Protein AF-A0A077P7K8-F1 (afdb_monomer)

Radius of gyration: 23.13 Å; Cα contacts (8 Å, |Δi|>4): 35; chains: 1; bounding box: 36×28×78 Å

Secondary structure (DSSP, 8-state):
------TTHHHHHHHHHHHHHHHHHHHHHHHHHHHHHHHHTTS-SSHHHHS-HHHHHHHHHHHHH-HHHHHHHHHHHHHHHHHHHHHHHHT-

pLDDT: mean 83.84, std 12.73, range [43.91, 94.75]

Solvent-accessible surface area (backbone atoms only — not comparable to full-atom values): 5275 Å² total; per-residue (Å²): 133,83,78,77,74,59,92,51,51,73,56,52,58,47,52,52,51,51,51,52,51,51,53,53,50,50,52,50,54,51,52,43,49,53,53,11,51,56,52,38,71,70,48,70,87,48,67,77,75,69,44,54,73,72,50,39,76,77,41,38,69,53,44,74,76,28,69,68,52,40,50,52,50,50,54,49,49,38,53,52,26,35,52,50,46,56,53,52,62,77,76,110

Sequence (92 aa):
MRYERNPYGAQDEQLEREMEQAAYQEMILEQQGDDALALYNQLPQEAEAVLSPKMIEFFGKLLDENSDALERLNNLLYALSLLEVQRREIHT

Mean predicted aligned error: 9.08 Å

Structure (mmCIF, N/CA/C/O backbone):
data_AF-A0A077P7K8-F1
#
_entry.id   AF-A0A077P7K8-F1
#
loop_
_atom_site.group_PDB
_atom_site.id
_atom_site.type_symbol
_atom_site.label_atom_id
_atom_site.label_alt_id
_atom_site.label_comp_id
_atom_site.label_asym_id
_atom_site.label_entity_id
_atom_site.label_seq_id
_atom_site.pdbx_PDB_ins_code
_atom_site.Cartn_x
_atom_site.Cartn_y
_atom_site.Cartn_z
_atom_site.occupancy
_atom_site.B_iso_or_equiv
_atom_site.auth_seq_id
_atom_site.auth_comp_id
_atom_site.auth_asym_id
_atom_site.auth_atom_id
_atom_site.pdbx_PDB_model_num
ATOM 1 N N . MET A 1 1 ? 19.089 8.609 -56.831 1.00 43.91 1 MET A N 1
ATOM 2 C CA . MET A 1 1 ? 18.321 9.258 -55.752 1.00 43.91 1 MET A CA 1
ATOM 3 C C . MET A 1 1 ? 19.319 9.854 -54.776 1.00 43.91 1 MET A C 1
ATOM 5 O O . MET A 1 1 ? 20.183 9.121 -54.312 1.00 43.91 1 MET A O 1
ATOM 9 N N . ARG A 1 2 ? 19.302 11.175 -54.562 1.00 44.50 2 ARG A N 1
ATOM 10 C CA . ARG A 1 2 ? 20.068 11.783 -53.467 1.00 44.50 2 ARG A CA 1
ATOM 11 C C . ARG A 1 2 ? 19.304 11.447 -52.192 1.00 44.50 2 ARG A C 1
ATOM 13 O O . ARG A 1 2 ? 18.156 11.853 -52.079 1.00 44.50 2 ARG A O 1
ATOM 20 N N . TYR A 1 3 ? 19.906 10.685 -51.286 1.00 52.56 3 TYR A N 1
ATOM 21 C CA . TYR A 1 3 ? 19.410 10.631 -49.918 1.00 52.56 3 TYR A CA 1
ATOM 22 C C . TYR A 1 3 ? 19.647 12.027 -49.344 1.00 52.56 3 TYR A C 1
ATOM 24 O O . TYR A 1 3 ? 20.789 12.397 -49.066 1.00 52.56 3 TYR A O 1
ATOM 32 N N . GLU A 1 4 ? 18.601 12.852 -49.295 1.00 56.81 4 GLU A N 1
ATOM 33 C CA . GLU A 1 4 ? 18.614 14.052 -48.468 1.00 56.81 4 GLU A CA 1
ATOM 34 C C . GLU A 1 4 ? 18.844 13.563 -47.044 1.00 56.81 4 GLU A C 1
ATOM 36 O O . GLU A 1 4 ? 17.992 12.925 -46.432 1.00 56.81 4 GLU A O 1
ATOM 41 N N . ARG A 1 5 ? 20.078 13.737 -46.571 1.00 55.00 5 ARG A N 1
ATOM 42 C CA . ARG A 1 5 ? 20.480 13.379 -45.220 1.00 55.00 5 ARG A CA 1
ATOM 43 C C . ARG A 1 5 ? 19.672 14.294 -44.309 1.00 55.00 5 ARG A C 1
ATOM 45 O O . ARG A 1 5 ? 20.026 15.465 -44.206 1.00 55.00 5 ARG A O 1
ATOM 52 N N . ASN A 1 6 ? 18.569 13.786 -43.750 1.00 59.88 6 ASN A N 1
ATOM 53 C CA . ASN A 1 6 ? 17.741 14.520 -42.799 1.00 59.88 6 ASN A CA 1
ATOM 54 C C . ASN A 1 6 ? 18.690 15.064 -41.713 1.00 59.88 6 ASN A C 1
ATOM 56 O O . ASN A 1 6 ? 19.289 14.260 -40.992 1.00 59.88 6 ASN A O 1
ATOM 60 N N . PRO A 1 7 ? 18.913 16.390 -41.635 1.00 59.69 7 PRO A N 1
ATOM 61 C CA . PRO A 1 7 ? 19.880 16.969 -40.705 1.00 59.69 7 PRO A CA 1
ATOM 62 C C . PRO A 1 7 ? 19.470 16.750 -39.243 1.00 59.69 7 PRO A C 1
ATOM 64 O O . PRO A 1 7 ? 20.302 16.911 -38.353 1.00 59.69 7 PRO A O 1
ATOM 67 N N . TYR A 1 8 ? 18.223 16.325 -39.021 1.00 57.41 8 TYR A N 1
ATOM 68 C CA . TYR A 1 8 ? 17.648 15.979 -37.731 1.00 57.41 8 TYR A CA 1
ATOM 69 C C . TYR A 1 8 ? 17.544 14.472 -37.489 1.00 57.41 8 TYR A C 1
ATOM 71 O O . TYR A 1 8 ? 17.187 14.092 -36.389 1.00 57.41 8 TYR A O 1
ATOM 79 N N . GLY A 1 9 ? 17.939 13.598 -38.426 1.00 64.25 9 GLY A N 1
ATOM 80 C CA . GLY A 1 9 ? 17.748 12.145 -38.273 1.00 64.25 9 GLY A CA 1
ATOM 81 C C . GLY A 1 9 ? 18.390 11.550 -37.011 1.00 64.25 9 GLY A C 1
ATOM 82 O O . GLY A 1 9 ? 17.844 10.634 -36.417 1.00 64.25 9 GLY A O 1
ATOM 83 N N . ALA A 1 10 ? 19.505 12.119 -36.539 1.00 68.50 10 ALA A N 1
ATOM 84 C CA . ALA A 1 10 ? 20.118 11.711 -35.271 1.00 68.50 10 ALA A CA 1
ATOM 85 C C . ALA A 1 10 ? 19.364 12.225 -34.026 1.00 68.50 10 ALA A C 1
ATOM 87 O O . ALA A 1 10 ? 19.436 11.590 -32.979 1.00 68.50 10 ALA A O 1
ATOM 88 N N . GLN A 1 11 ? 18.675 13.368 -34.128 1.00 69.50 11 GLN A N 1
ATOM 89 C CA . GLN A 1 11 ? 17.792 13.885 -33.075 1.00 69.50 11 GLN A CA 1
ATOM 90 C C . GLN A 1 11 ? 16.458 13.133 -33.071 1.00 69.50 11 GLN A C 1
ATOM 92 O O . GLN A 1 11 ? 15.975 12.789 -32.000 1.00 69.50 11 GLN A O 1
ATOM 97 N N . ASP A 1 12 ? 15.924 12.804 -34.248 1.00 71.88 12 ASP A N 1
ATOM 98 C CA . ASP A 1 12 ? 14.720 11.986 -34.412 1.00 71.88 12 ASP A CA 1
ATOM 99 C C . ASP A 1 12 ? 14.939 10.585 -33.803 1.00 71.88 12 ASP A C 1
ATOM 101 O O . ASP A 1 12 ? 14.156 10.149 -32.967 1.00 71.88 12 ASP A O 1
ATOM 105 N N . GLU A 1 13 ? 16.072 9.930 -34.093 1.00 76.69 13 GLU A N 1
ATOM 106 C CA . GLU A 1 13 ? 16.443 8.634 -33.493 1.00 76.69 13 GLU A CA 1
ATOM 107 C C . GLU A 1 13 ? 16.693 8.691 -31.973 1.00 76.69 13 GLU A C 1
ATOM 109 O O . GLU A 1 13 ? 16.619 7.667 -31.286 1.00 76.69 13 GLU A O 1
ATOM 114 N N . GLN A 1 14 ? 17.097 9.846 -31.435 1.00 77.62 14 GLN A N 1
ATOM 115 C CA . GLN A 1 14 ? 17.250 10.037 -29.989 1.00 77.62 14 GLN A CA 1
ATOM 116 C C . GLN A 1 14 ? 15.887 10.206 -29.325 1.00 77.62 14 GLN A C 1
ATOM 118 O O . GLN A 1 14 ? 15.615 9.537 -28.332 1.00 77.62 14 GLN A O 1
ATOM 123 N N . LEU A 1 15 ? 15.023 11.033 -29.915 1.00 81.00 15 LEU A N 1
ATOM 124 C CA . LEU A 1 15 ? 13.663 11.260 -29.446 1.00 81.00 15 LEU A CA 1
ATOM 125 C C . LEU A 1 15 ? 12.843 9.963 -29.462 1.00 81.00 15 LEU A C 1
ATOM 127 O O . LEU A 1 15 ? 12.161 9.661 -28.490 1.00 81.00 15 LEU A O 1
ATOM 131 N N . GLU A 1 16 ? 12.940 9.167 -30.531 1.00 81.75 16 GLU A N 1
ATOM 132 C CA . GLU A 1 16 ? 12.282 7.857 -30.616 1.00 81.75 16 GLU A CA 1
ATOM 133 C C . GLU A 1 16 ? 12.721 6.931 -29.478 1.00 81.75 16 GLU A C 1
ATOM 135 O O . GLU A 1 16 ? 11.876 6.358 -28.795 1.00 81.75 16 GLU A O 1
ATOM 140 N N . ARG A 1 17 ? 14.026 6.863 -29.188 1.00 83.75 17 ARG A N 1
ATOM 141 C CA . ARG A 1 17 ? 14.548 6.064 -28.069 1.00 83.75 17 ARG A CA 1
ATOM 142 C C . ARG A 1 17 ? 14.086 6.565 -26.705 1.00 83.75 17 ARG A C 1
ATOM 144 O O . ARG A 1 17 ? 13.813 5.750 -25.829 1.00 83.75 17 ARG A O 1
ATOM 151 N N . GLU A 1 18 ? 14.015 7.878 -26.502 1.00 84.88 18 GLU A N 1
ATOM 152 C CA . GLU A 1 18 ? 13.502 8.462 -25.257 1.00 84.88 18 GLU A CA 1
ATOM 153 C C . GLU A 1 18 ? 12.014 8.150 -25.066 1.00 84.88 18 GLU A C 1
ATOM 155 O O . GLU A 1 18 ? 11.604 7.763 -23.972 1.00 84.88 18 GLU A O 1
ATOM 160 N N . MET A 1 19 ? 11.217 8.242 -26.134 1.00 82.56 19 MET A N 1
ATOM 161 C CA . MET A 1 19 ? 9.798 7.879 -26.106 1.00 82.56 19 MET A CA 1
ATOM 162 C C . MET A 1 19 ? 9.594 6.384 -25.838 1.00 82.56 19 MET A C 1
ATOM 164 O O . MET A 1 19 ? 8.755 6.025 -25.015 1.00 82.56 19 MET A O 1
ATOM 168 N N . GLU A 1 20 ? 10.373 5.511 -26.478 1.00 83.94 20 GLU A N 1
ATOM 169 C CA . GLU A 1 20 ? 10.329 4.065 -26.229 1.00 83.94 20 GLU A CA 1
ATOM 170 C C . GLU A 1 20 ? 10.715 3.723 -24.785 1.00 83.94 20 GLU A C 1
ATOM 172 O O . GLU A 1 20 ? 10.063 2.895 -24.148 1.00 83.94 20 GLU A O 1
ATOM 177 N N . GLN A 1 21 ? 11.742 4.380 -24.236 1.00 87.00 21 GLN A N 1
ATOM 178 C CA . GLN A 1 21 ? 12.138 4.195 -22.839 1.00 87.00 21 GLN A CA 1
ATOM 179 C C . GLN A 1 21 ? 11.062 4.676 -21.868 1.00 87.00 21 GLN A C 1
ATOM 181 O O . GLN A 1 21 ? 10.805 3.994 -20.877 1.00 87.00 21 GLN A O 1
ATOM 186 N N . ALA A 1 22 ? 10.426 5.816 -22.144 1.00 85.75 22 ALA A N 1
ATOM 187 C CA . ALA A 1 22 ? 9.325 6.320 -21.332 1.00 85.75 22 ALA A CA 1
ATOM 188 C C . ALA A 1 22 ? 8.134 5.350 -21.351 1.00 85.75 22 ALA A C 1
ATOM 190 O O . ALA A 1 22 ? 7.653 4.961 -20.291 1.00 85.75 22 ALA A O 1
ATOM 191 N N . ALA A 1 23 ? 7.733 4.874 -22.533 1.00 86.38 23 ALA A N 1
ATOM 192 C CA . ALA A 1 23 ? 6.656 3.895 -22.673 1.00 86.38 23 ALA A CA 1
ATOM 193 C C . ALA A 1 23 ? 6.974 2.571 -21.953 1.00 86.38 23 ALA A C 1
ATOM 195 O O . ALA A 1 23 ? 6.111 1.985 -21.302 1.00 86.38 23 ALA A O 1
ATOM 196 N N . TYR A 1 24 ? 8.225 2.107 -22.020 1.00 83.50 24 TYR A N 1
ATOM 197 C CA . TYR A 1 24 ? 8.659 0.913 -21.297 1.00 83.50 24 TYR A CA 1
ATOM 198 C C . TYR A 1 24 ? 8.618 1.107 -19.773 1.00 83.50 24 TYR A C 1
ATOM 200 O O . TYR A 1 24 ? 8.196 0.208 -19.047 1.00 83.50 24 TYR A O 1
ATOM 208 N N . GLN A 1 25 ? 9.020 2.280 -19.278 1.00 86.19 25 GLN A N 1
ATOM 209 C CA . GLN A 1 25 ? 8.919 2.612 -17.855 1.00 86.19 25 GLN A CA 1
ATOM 210 C C . GLN A 1 25 ? 7.463 2.686 -17.389 1.00 86.19 25 GLN A C 1
ATOM 212 O O . GLN A 1 25 ? 7.153 2.165 -16.321 1.00 86.19 25 GLN A O 1
ATOM 217 N N . GLU A 1 26 ? 6.569 3.280 -18.182 1.00 86.56 26 GLU A N 1
ATOM 218 C CA . GLU A 1 26 ? 5.133 3.312 -17.880 1.00 86.56 26 GLU A CA 1
ATOM 219 C C . GLU A 1 26 ? 4.548 1.901 -17.780 1.00 86.56 26 GLU A C 1
ATOM 221 O O . GLU A 1 26 ? 3.873 1.596 -16.799 1.00 86.56 26 GLU A O 1
ATOM 226 N N . MET A 1 27 ? 4.885 1.016 -18.723 1.00 89.94 27 MET A N 1
ATOM 227 C CA . MET A 1 27 ? 4.449 -0.383 -18.695 1.00 89.94 27 MET A CA 1
ATOM 228 C C . MET A 1 27 ? 4.925 -1.114 -17.429 1.00 89.94 27 MET A C 1
ATOM 230 O O . MET A 1 27 ? 4.161 -1.866 -16.828 1.00 89.94 27 MET A O 1
ATOM 234 N N . ILE A 1 28 ? 6.173 -0.891 -16.999 1.00 89.12 28 ILE A N 1
ATOM 235 C CA . ILE A 1 28 ? 6.683 -1.466 -15.744 1.00 89.12 28 ILE A CA 1
ATOM 236 C C . ILE A 1 28 ? 5.883 -0.942 -14.549 1.00 89.12 28 ILE A C 1
ATOM 238 O O . ILE A 1 28 ? 5.496 -1.721 -13.685 1.00 89.12 28 ILE A O 1
ATOM 242 N N . LEU A 1 29 ? 5.628 0.367 -14.485 1.00 88.44 29 LEU A N 1
ATOM 243 C CA . LEU A 1 29 ? 4.887 0.967 -13.375 1.00 88.44 29 LEU A CA 1
ATOM 244 C C . LEU A 1 29 ? 3.443 0.458 -13.302 1.00 88.44 29 LEU A C 1
ATOM 246 O O . LEU A 1 29 ? 2.938 0.229 -12.203 1.00 88.44 29 LEU A O 1
ATOM 250 N N . GLU A 1 30 ? 2.794 0.264 -14.450 1.00 89.44 30 GLU A N 1
ATOM 251 C CA . GLU A 1 30 ? 1.454 -0.321 -14.534 1.00 89.44 30 GLU A CA 1
ATOM 252 C C . GLU A 1 30 ? 1.457 -1.763 -14.012 1.00 89.44 30 GLU A C 1
ATOM 254 O O . GLU A 1 30 ? 0.689 -2.086 -13.106 1.00 89.44 30 GLU A O 1
ATOM 259 N N . GLN A 1 31 ? 2.400 -2.591 -14.478 1.00 90.81 31 GLN A N 1
ATOM 260 C CA . GLN A 1 31 ? 2.547 -3.973 -14.017 1.00 90.81 31 GLN A CA 1
ATOM 261 C C . GLN A 1 31 ? 2.818 -4.055 -12.506 1.00 90.81 31 GLN A C 1
ATOM 263 O O . GLN A 1 31 ? 2.200 -4.858 -11.808 1.00 90.81 31 GLN A O 1
ATOM 268 N N . GLN A 1 32 ? 3.693 -3.193 -11.977 1.00 90.75 32 GLN A N 1
ATOM 269 C CA . GLN A 1 32 ? 3.957 -3.111 -10.539 1.00 90.75 32 GLN A CA 1
ATOM 270 C C . GLN A 1 32 ? 2.700 -2.730 -9.748 1.00 90.75 32 GLN A C 1
ATOM 272 O O . GLN A 1 32 ? 2.495 -3.231 -8.641 1.00 90.75 32 GLN A O 1
ATOM 277 N N . GLY A 1 33 ? 1.867 -1.840 -10.295 1.00 91.44 33 GLY A N 1
ATOM 278 C CA . GLY A 1 33 ? 0.586 -1.459 -9.706 1.00 91.44 33 GLY A CA 1
ATOM 279 C C . GLY A 1 33 ? -0.397 -2.627 -9.648 1.00 91.44 33 GLY A C 1
ATOM 280 O O . GLY A 1 33 ? -0.983 -2.885 -8.594 1.00 91.44 33 GLY A O 1
ATOM 281 N N . ASP A 1 34 ? -0.525 -3.371 -10.745 1.00 93.50 34 ASP A N 1
ATOM 282 C CA . ASP A 1 34 ? -1.387 -4.553 -10.828 1.00 93.50 34 ASP A CA 1
ATOM 283 C C . ASP A 1 34 ? -0.942 -5.654 -9.857 1.00 93.50 34 ASP A C 1
ATOM 285 O O . ASP A 1 34 ? -1.757 -6.203 -9.105 1.00 93.50 34 ASP A O 1
ATOM 289 N N . ASP A 1 35 ? 0.360 -5.929 -9.797 1.00 92.62 35 ASP A N 1
ATOM 290 C CA . ASP A 1 35 ? 0.933 -6.918 -8.886 1.00 92.62 35 ASP A CA 1
ATOM 291 C C . ASP A 1 35 ? 0.774 -6.489 -7.416 1.00 92.62 35 ASP A C 1
ATOM 293 O O . ASP A 1 35 ? 0.471 -7.314 -6.543 1.00 92.62 35 ASP A O 1
ATOM 297 N N . ALA A 1 36 ? 0.917 -5.191 -7.123 1.00 93.19 36 ALA A N 1
ATOM 298 C CA . ALA A 1 36 ? 0.705 -4.638 -5.788 1.00 93.19 36 ALA A CA 1
ATOM 299 C C . ALA A 1 36 ? -0.757 -4.764 -5.354 1.00 93.19 36 ALA A C 1
ATOM 301 O O . ALA A 1 36 ? -1.031 -5.138 -4.211 1.00 93.19 36 ALA A O 1
ATOM 302 N N . LEU A 1 37 ? -1.696 -4.496 -6.263 1.00 93.12 37 LEU A N 1
ATOM 303 C CA . LEU A 1 37 ? -3.123 -4.661 -6.018 1.00 93.12 37 LEU A CA 1
ATOM 304 C C . LEU A 1 37 ? -3.477 -6.136 -5.789 1.00 93.12 37 LEU A C 1
ATOM 306 O O . LEU A 1 37 ? -4.241 -6.455 -4.876 1.00 93.12 37 LEU A O 1
ATOM 310 N N . ALA A 1 38 ? -2.896 -7.048 -6.572 1.00 93.69 38 ALA A N 1
ATOM 311 C CA . ALA A 1 38 ? -3.080 -8.484 -6.394 1.00 93.69 38 ALA A CA 1
ATOM 312 C C . ALA A 1 38 ? -2.574 -8.964 -5.025 1.00 93.69 38 ALA A C 1
ATOM 314 O O . ALA A 1 38 ? -3.250 -9.765 -4.378 1.00 93.69 38 ALA A O 1
ATOM 315 N N . LEU A 1 39 ? -1.423 -8.462 -4.564 1.00 93.06 39 LEU A N 1
ATOM 316 C CA . LEU A 1 39 ? -0.884 -8.777 -3.240 1.00 93.06 39 LEU A CA 1
ATOM 317 C C . LEU A 1 39 ? -1.730 -8.163 -2.118 1.00 93.06 39 LEU A C 1
ATOM 319 O O . LEU A 1 39 ? -2.056 -8.855 -1.156 1.00 93.06 39 LEU A O 1
ATOM 323 N N . TYR A 1 40 ? -2.144 -6.904 -2.263 1.00 92.44 40 TYR A N 1
ATOM 324 C CA . TYR A 1 40 ? -3.030 -6.226 -1.316 1.00 92.44 40 TYR A CA 1
ATOM 325 C C . TYR A 1 40 ? -4.354 -6.980 -1.133 1.00 92.44 40 TYR A C 1
ATOM 327 O O . TYR A 1 40 ? -4.789 -7.202 -0.008 1.00 92.44 40 TYR A O 1
ATOM 335 N N . ASN A 1 41 ? -4.957 -7.460 -2.223 1.00 91.44 41 ASN A N 1
ATOM 336 C CA . ASN A 1 41 ? -6.215 -8.211 -2.183 1.00 91.44 41 ASN A CA 1
ATOM 337 C C . ASN A 1 41 ? -6.102 -9.587 -1.501 1.00 91.44 41 ASN A C 1
ATOM 339 O O . ASN A 1 41 ? -7.126 -10.191 -1.185 1.00 91.44 41 ASN A O 1
ATOM 343 N N . GLN A 1 42 ? -4.887 -10.102 -1.289 1.00 91.56 42 GLN A N 1
ATOM 344 C CA . GLN A 1 42 ? -4.648 -11.331 -0.522 1.00 91.56 42 GLN A CA 1
ATOM 345 C C . GLN A 1 42 ? -4.533 -11.071 0.985 1.00 91.56 42 GLN A C 1
ATOM 347 O O . GLN A 1 42 ? -4.545 -12.025 1.767 1.00 91.56 42 GLN A O 1
ATOM 352 N N . LEU A 1 43 ? -4.395 -9.809 1.403 1.00 88.69 43 LEU A N 1
ATOM 353 C CA . LEU A 1 43 ? -4.334 -9.449 2.813 1.00 88.69 43 LEU A CA 1
ATOM 354 C C . LEU A 1 43 ? -5.725 -9.55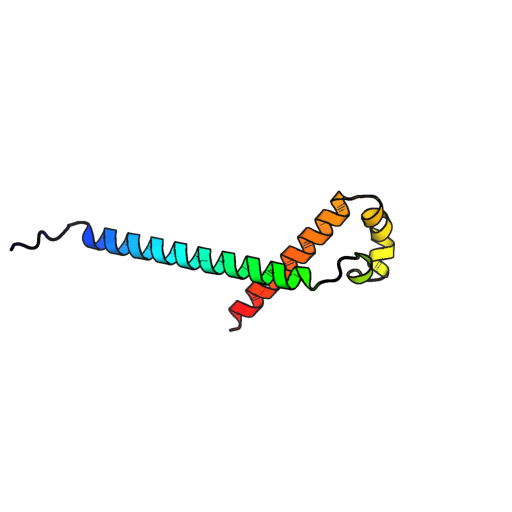8 3.459 1.00 88.69 43 LEU A C 1
ATOM 356 O O . LEU A 1 43 ? -6.741 -9.350 2.790 1.00 88.69 43 LEU A O 1
ATOM 360 N N . PRO A 1 44 ? -5.791 -9.857 4.768 1.00 86.06 44 PRO A N 1
ATOM 361 C CA . PRO A 1 44 ? -7.039 -9.764 5.515 1.00 86.06 44 PRO A CA 1
ATOM 362 C C . PRO A 1 44 ? -7.614 -8.346 5.434 1.00 86.06 44 PRO A C 1
ATOM 364 O O . PRO A 1 44 ? -6.871 -7.369 5.542 1.00 86.06 44 PRO A O 1
ATOM 367 N N . GLN A 1 45 ? -8.930 -8.236 5.257 1.00 73.75 45 GLN A N 1
ATOM 368 C CA . GLN A 1 45 ? -9.606 -6.936 5.156 1.00 73.75 45 GLN A CA 1
ATOM 369 C C . GLN A 1 45 ? -9.957 -6.370 6.535 1.00 73.75 45 GLN A C 1
ATOM 371 O O . GLN A 1 45 ? -10.140 -5.164 6.694 1.00 73.75 45 GLN A O 1
ATOM 376 N N . GLU A 1 46 ? -10.041 -7.229 7.549 1.00 78.12 46 GLU A N 1
ATOM 377 C CA . GLU A 1 46 ? -10.321 -6.839 8.919 1.00 78.12 46 GLU A CA 1
ATOM 378 C C . GLU A 1 46 ? -9.058 -6.287 9.592 1.00 78.12 46 GLU A C 1
ATOM 380 O O . GLU A 1 46 ? -8.033 -6.968 9.694 1.00 78.12 46 GLU A O 1
ATOM 385 N N . ALA A 1 47 ? -9.141 -5.067 10.131 1.00 72.94 47 ALA A N 1
ATOM 386 C CA . ALA A 1 47 ? -8.028 -4.431 10.841 1.00 72.94 47 ALA A CA 1
ATOM 387 C C . ALA A 1 47 ? -7.488 -5.300 11.994 1.00 72.94 47 ALA A C 1
ATOM 389 O O . ALA A 1 47 ? -6.285 -5.316 12.254 1.00 72.94 47 ALA A O 1
ATOM 390 N N . GLU A 1 48 ? -8.362 -6.069 12.645 1.00 74.44 48 GLU A N 1
ATOM 391 C CA . GLU A 1 48 ? -8.021 -6.992 13.731 1.00 74.44 48 GLU A CA 1
ATOM 392 C C . GLU A 1 48 ? -7.155 -8.179 13.282 1.00 74.44 48 GLU A C 1
ATOM 394 O O . GLU A 1 48 ? -6.398 -8.730 14.078 1.00 74.44 48 GLU A O 1
ATOM 399 N N . ALA A 1 49 ? -7.247 -8.568 12.009 1.00 79.81 49 ALA A N 1
ATOM 400 C CA . ALA A 1 49 ? -6.460 -9.654 11.433 1.00 79.81 49 ALA A CA 1
ATOM 401 C C . ALA A 1 49 ? -5.088 -9.182 10.923 1.00 79.81 49 ALA A 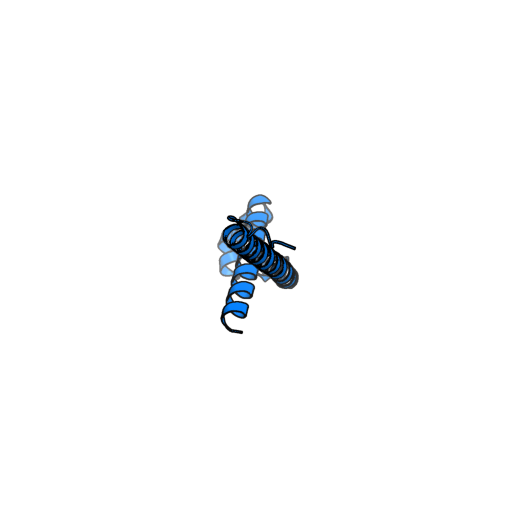C 1
ATOM 403 O O . ALA A 1 49 ? -4.175 -9.991 10.751 1.00 79.81 49 ALA A O 1
ATOM 404 N N . VAL A 1 50 ? -4.929 -7.874 10.703 1.00 83.62 50 VAL A N 1
ATOM 405 C CA . VAL A 1 50 ? -3.685 -7.257 10.224 1.00 83.62 50 VAL A CA 1
ATOM 406 C C . VAL A 1 50 ? -2.847 -6.706 11.377 1.00 83.62 50 VAL A C 1
ATOM 408 O O . VAL A 1 50 ? -1.615 -6.775 11.362 1.00 83.62 50 VAL A O 1
ATOM 411 N N . LEU A 1 51 ? -3.499 -6.132 12.385 1.00 88.00 51 LEU A N 1
ATOM 412 C CA . LEU A 1 51 ? -2.828 -5.454 13.482 1.00 88.00 51 LEU A CA 1
ATOM 413 C C . LEU A 1 51 ? -2.531 -6.406 14.641 1.00 88.00 51 LEU A C 1
ATOM 415 O O . LEU A 1 51 ? -3.289 -7.315 14.962 1.00 88.00 51 LEU A O 1
ATOM 419 N N . SER A 1 52 ? -1.414 -6.161 15.329 1.00 89.31 52 SER A N 1
ATOM 420 C CA . SER A 1 52 ? -1.120 -6.890 16.563 1.00 89.31 52 SER A CA 1
ATOM 421 C C . SER A 1 52 ? -2.136 -6.533 17.659 1.0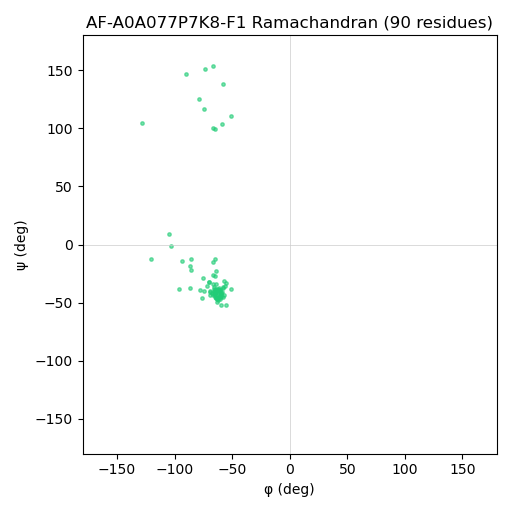0 89.31 52 SER A C 1
ATOM 423 O O . SER A 1 52 ? -2.617 -5.396 17.685 1.00 89.31 52 SER A O 1
ATOM 425 N N . PRO A 1 53 ? -2.390 -7.427 18.636 1.00 91.50 53 PRO A N 1
ATOM 426 C CA . PRO A 1 53 ? -3.314 -7.150 19.741 1.00 91.50 53 PRO A CA 1
ATOM 427 C C . PRO A 1 53 ? -3.022 -5.827 20.458 1.00 91.50 53 PRO A C 1
ATOM 429 O O . PRO A 1 53 ? -3.924 -5.054 20.758 1.00 91.50 53 PRO A O 1
ATOM 432 N N . LYS A 1 54 ? -1.737 -5.501 20.637 1.00 92.50 54 LYS A N 1
ATOM 433 C CA . LYS A 1 54 ? -1.306 -4.246 21.258 1.00 92.50 54 LYS A CA 1
ATOM 434 C C . LYS A 1 54 ? -1.639 -3.016 20.410 1.00 92.50 54 LYS A C 1
ATOM 436 O O . LYS A 1 54 ? -1.926 -1.962 20.958 1.00 92.50 54 LYS A O 1
ATOM 441 N N . MET A 1 55 ? -1.599 -3.121 19.082 1.00 91.31 55 MET A N 1
ATOM 442 C CA . MET A 1 55 ? -2.027 -2.028 18.202 1.00 91.31 55 MET A CA 1
ATOM 443 C C . MET A 1 55 ? -3.545 -1.850 18.223 1.00 91.31 55 MET A C 1
ATOM 445 O O . MET A 1 55 ? -4.008 -0.714 18.209 1.00 91.31 55 MET A O 1
ATOM 449 N N . ILE A 1 56 ? -4.309 -2.938 18.331 1.00 91.25 56 ILE A N 1
ATOM 450 C CA . ILE 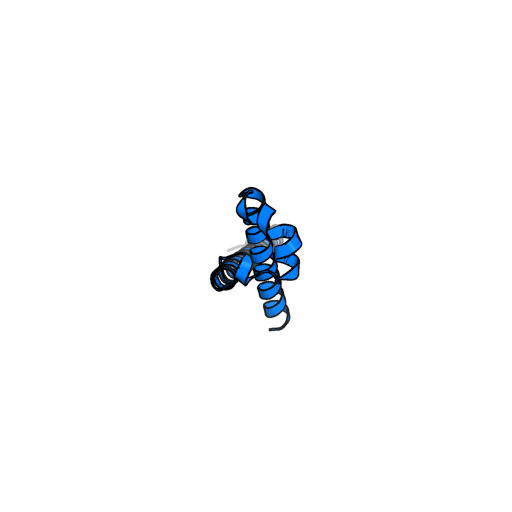A 1 56 ? -5.769 -2.883 18.484 1.00 91.25 56 ILE A CA 1
ATOM 451 C C . ILE A 1 56 ? -6.148 -2.196 19.806 1.00 91.25 56 ILE A C 1
ATOM 453 O O . ILE A 1 56 ? -7.041 -1.357 19.816 1.00 91.25 56 ILE A O 1
ATOM 457 N N . GLU A 1 57 ? -5.425 -2.444 20.903 1.00 93.19 57 GLU A N 1
ATOM 458 C CA . GLU A 1 57 ? -5.648 -1.733 22.176 1.00 93.19 57 GLU A CA 1
ATOM 459 C C . GLU A 1 57 ? -5.505 -0.206 22.048 1.00 93.19 57 GLU A C 1
ATOM 461 O O . GLU A 1 57 ? -6.253 0.540 22.681 1.00 93.19 57 GLU A O 1
ATOM 466 N N . PHE A 1 58 ? -4.561 0.273 21.231 1.00 92.75 58 PHE A N 1
ATOM 467 C CA . PHE A 1 58 ? -4.335 1.709 21.040 1.00 92.75 58 PHE A CA 1
ATOM 468 C C . PHE A 1 58 ? -5.223 2.331 19.960 1.00 92.75 58 PHE A C 1
ATOM 470 O O . PHE A 1 58 ? -5.648 3.477 20.110 1.00 92.75 58 PHE A O 1
ATOM 477 N N . PHE A 1 59 ? -5.476 1.609 18.868 1.00 91.50 59 PHE A N 1
ATOM 478 C CA . PHE A 1 59 ? -6.055 2.167 17.645 1.00 91.50 59 PHE A CA 1
ATOM 479 C C . PHE A 1 59 ? -7.381 1.528 17.233 1.00 91.50 59 PHE A C 1
ATOM 481 O O . PHE A 1 59 ? -8.063 2.101 16.394 1.00 91.50 59 PHE A O 1
ATOM 488 N N . GLY A 1 60 ? -7.786 0.400 17.818 1.00 88.69 60 GLY A N 1
ATOM 489 C CA . GLY A 1 60 ? -8.984 -0.350 17.417 1.00 88.69 60 GLY A CA 1
ATOM 490 C C . GLY A 1 60 ? -10.240 0.515 17.430 1.00 88.69 60 GLY A C 1
ATOM 491 O O . GLY A 1 60 ? -10.874 0.691 16.400 1.00 88.69 60 GLY A O 1
ATOM 492 N N . LYS A 1 61 ? -10.500 1.210 18.546 1.00 91.25 61 LYS A N 1
ATOM 493 C CA . LYS A 1 61 ? -11.644 2.130 18.650 1.00 91.25 61 LYS A CA 1
ATOM 494 C C . LYS A 1 61 ? -11.620 3.244 17.593 1.00 91.25 61 LYS A C 1
ATOM 496 O O . LYS A 1 61 ? -12.664 3.638 17.088 1.00 91.25 61 LYS A O 1
ATOM 501 N N . LEU A 1 62 ? -10.433 3.757 17.257 1.00 92.50 62 LEU A N 1
ATOM 502 C CA . LEU A 1 62 ? -10.287 4.767 16.208 1.00 92.50 62 LEU A CA 1
ATOM 503 C C . LEU A 1 62 ? -10.620 4.177 14.832 1.00 92.50 62 LEU A C 1
ATOM 505 O O . LEU A 1 62 ? -11.272 4.845 14.042 1.00 92.50 62 LEU A O 1
ATOM 509 N N . LEU A 1 63 ? -10.177 2.953 14.550 1.00 90.19 63 LEU A N 1
ATOM 510 C CA . LEU A 1 63 ? -10.419 2.277 13.275 1.00 90.19 63 LEU A CA 1
ATOM 511 C C . LEU A 1 63 ? -11.888 1.865 13.105 1.00 90.19 63 LEU A C 1
ATOM 513 O O . LEU A 1 63 ? -12.390 1.919 11.986 1.00 90.19 63 LEU A O 1
ATOM 517 N N . ASP A 1 64 ? -12.579 1.536 14.197 1.00 88.44 64 ASP A N 1
ATOM 518 C CA . ASP A 1 64 ? -14.003 1.180 14.183 1.00 88.44 64 ASP A CA 1
ATOM 519 C C . ASP A 1 64 ? -14.916 2.402 13.992 1.00 88.44 64 ASP A C 1
ATOM 521 O O . ASP A 1 64 ? -15.922 2.339 13.287 1.00 88.44 64 ASP A O 1
ATOM 525 N N . GLU A 1 65 ? -14.588 3.526 14.638 1.00 91.75 65 GLU A N 1
ATOM 526 C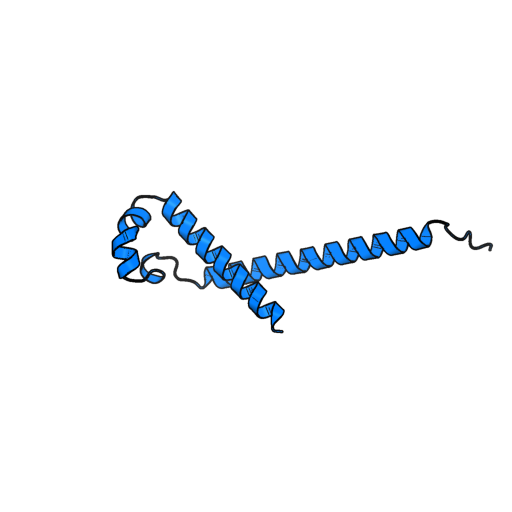 CA . GLU A 1 65 ? -15.452 4.714 14.671 1.00 91.75 65 GLU A CA 1
ATOM 527 C C . GLU A 1 65 ? -15.125 5.737 13.568 1.00 91.75 65 GLU A C 1
ATOM 529 O O . GLU A 1 65 ? -15.921 6.646 13.322 1.00 91.75 65 GLU A O 1
ATOM 534 N N . ASN A 1 66 ? -13.966 5.624 12.909 1.00 91.56 66 ASN A N 1
ATOM 535 C CA . ASN A 1 66 ? -13.485 6.604 11.937 1.00 91.56 66 ASN A CA 1
ATOM 536 C C . ASN A 1 66 ? -13.094 5.955 10.599 1.00 91.56 66 ASN A C 1
ATOM 538 O O . ASN A 1 66 ? -12.012 5.383 10.451 1.00 91.56 66 ASN A O 1
ATOM 542 N N . SER A 1 67 ? -13.953 6.133 9.591 1.00 88.62 67 SER A N 1
ATOM 543 C CA . SER A 1 67 ? -13.733 5.649 8.223 1.00 88.62 67 SER A CA 1
ATOM 544 C C . SER A 1 67 ? -12.426 6.145 7.608 1.00 88.62 67 SER A C 1
ATOM 546 O O . SER A 1 67 ? -11.758 5.387 6.909 1.00 88.62 67 SER A O 1
ATOM 548 N N . ASP A 1 68 ? -12.018 7.381 7.904 1.00 94.25 68 ASP A N 1
ATOM 549 C CA . ASP A 1 68 ? -10.792 7.964 7.356 1.00 94.25 68 ASP A CA 1
ATOM 550 C C . ASP A 1 68 ? -9.553 7.279 7.949 1.00 94.25 68 ASP A C 1
ATOM 552 O O . ASP A 1 68 ? -8.516 7.164 7.295 1.00 94.25 68 ASP A O 1
ATOM 556 N N . ALA A 1 69 ? -9.633 6.820 9.203 1.00 91.06 69 ALA A N 1
ATOM 557 C CA . ALA A 1 69 ? -8.555 6.062 9.829 1.00 91.06 69 ALA A CA 1
ATOM 558 C C . ALA A 1 69 ? -8.407 4.678 9.182 1.00 91.06 69 ALA A C 1
ATOM 560 O O . ALA A 1 69 ? -7.283 4.248 8.912 1.00 91.06 69 ALA A O 1
ATOM 561 N N . LEU A 1 70 ? -9.527 4.018 8.878 1.00 89.50 70 LEU A N 1
ATOM 562 C CA . LEU A 1 70 ? -9.536 2.745 8.160 1.00 89.50 70 LEU A CA 1
ATOM 563 C C . LEU A 1 70 ? -9.009 2.900 6.724 1.00 89.50 70 LEU A C 1
ATOM 565 O O . LEU A 1 70 ? -8.177 2.110 6.282 1.00 89.50 70 LEU A O 1
ATOM 569 N N . GLU A 1 71 ? -9.414 3.953 6.013 1.00 91.44 71 GLU A N 1
ATOM 570 C CA . GLU A 1 71 ? -8.897 4.264 4.676 1.00 91.44 71 GLU A CA 1
ATOM 571 C C . GLU A 1 71 ? -7.378 4.494 4.700 1.00 91.44 71 GLU A C 1
ATOM 573 O O . GLU A 1 71 ? -6.646 3.976 3.858 1.00 91.44 71 GLU A O 1
ATOM 578 N N . ARG A 1 72 ? -6.866 5.210 5.709 1.00 93.38 72 ARG A N 1
ATOM 579 C CA . ARG A 1 72 ? -5.418 5.408 5.890 1.00 93.38 72 ARG A CA 1
ATOM 580 C C . ARG A 1 72 ? -4.673 4.102 6.139 1.00 93.38 72 ARG A C 1
ATOM 582 O O . ARG A 1 72 ? -3.565 3.951 5.627 1.00 93.38 72 ARG A O 1
ATOM 589 N N . LEU A 1 73 ? -5.257 3.178 6.903 1.00 91.75 73 LEU A N 1
ATOM 590 C CA . LEU A 1 73 ? -4.687 1.846 7.099 1.00 91.75 73 LEU A CA 1
ATOM 591 C C . LEU A 1 73 ? -4.630 1.081 5.772 1.00 91.75 73 LEU A C 1
ATOM 593 O O . LEU A 1 73 ? -3.575 0.561 5.421 1.00 91.75 73 LEU A O 1
ATOM 597 N N . ASN A 1 74 ? -5.715 1.087 5.000 1.00 91.12 74 ASN A N 1
ATOM 598 C CA . ASN A 1 74 ? -5.767 0.441 3.687 1.00 91.12 74 ASN A CA 1
ATOM 599 C C . ASN A 1 74 ? -4.733 1.026 2.713 1.00 91.12 74 ASN A C 1
ATOM 601 O O . ASN A 1 74 ? -3.984 0.282 2.082 1.00 91.12 74 ASN A O 1
ATOM 605 N N . ASN A 1 75 ? -4.603 2.354 2.669 1.00 93.81 75 ASN A N 1
ATOM 606 C CA . ASN A 1 75 ? -3.590 3.034 1.860 1.00 93.81 75 ASN A CA 1
ATOM 607 C C . ASN A 1 75 ? -2.160 2.647 2.271 1.00 93.81 75 ASN A C 1
ATOM 609 O O . ASN A 1 75 ? -1.297 2.462 1.412 1.00 93.81 75 ASN A O 1
ATOM 613 N N . LEU A 1 76 ? -1.900 2.490 3.574 1.00 93.50 76 LEU A N 1
ATOM 614 C CA . LEU A 1 76 ? -0.607 2.017 4.068 1.00 93.50 76 LEU A CA 1
ATOM 615 C C . LEU A 1 76 ? -0.330 0.574 3.627 1.00 93.50 76 LEU A C 1
ATOM 617 O O . LEU A 1 76 ? 0.774 0.281 3.172 1.00 93.50 76 LEU A O 1
ATOM 621 N N . LEU A 1 77 ? -1.312 -0.321 3.744 1.00 93.44 77 LEU A N 1
ATOM 622 C CA . LEU A 1 77 ? -1.168 -1.720 3.337 1.00 93.44 77 LEU A CA 1
ATOM 623 C C . LEU A 1 77 ? -0.919 -1.851 1.830 1.00 93.44 77 LEU A C 1
ATOM 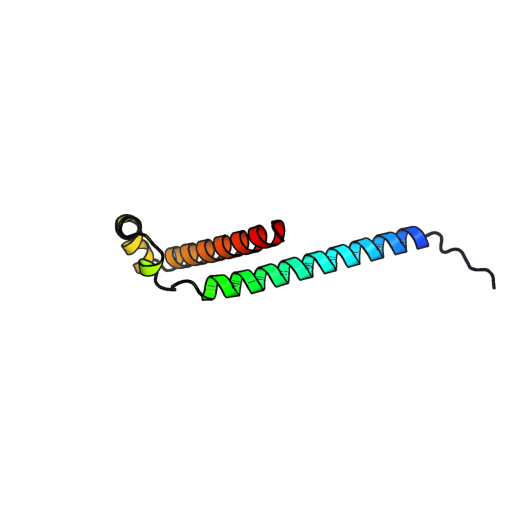625 O O . LEU A 1 77 ? -0.055 -2.627 1.417 1.00 93.44 77 LEU A O 1
ATOM 629 N N . TYR A 1 78 ? -1.597 -1.046 1.011 1.00 93.94 78 TYR A N 1
ATOM 630 C CA . TYR A 1 78 ? -1.321 -0.972 -0.423 1.00 93.94 78 TYR A CA 1
ATOM 631 C C . TYR A 1 78 ? 0.101 -0.461 -0.704 1.00 93.94 78 TYR A C 1
ATOM 633 O O . TYR A 1 78 ? 0.839 -1.077 -1.470 1.00 93.94 78 TYR A O 1
ATOM 641 N N . ALA A 1 79 ? 0.539 0.609 -0.032 1.00 94.38 79 ALA A N 1
ATOM 642 C CA . ALA A 1 79 ? 1.888 1.151 -0.210 1.00 94.38 79 ALA A CA 1
ATOM 643 C C . ALA A 1 79 ? 2.986 0.140 0.171 1.00 94.38 79 ALA A C 1
ATOM 645 O O . ALA A 1 79 ? 4.003 0.038 -0.515 1.00 94.38 79 ALA A O 1
ATOM 646 N N . LEU A 1 80 ? 2.776 -0.638 1.238 1.00 94.31 80 LEU A N 1
ATOM 647 C CA . LEU A 1 80 ? 3.673 -1.734 1.613 1.00 94.31 80 LEU A CA 1
ATOM 648 C C . LEU A 1 80 ? 3.677 -2.855 0.567 1.00 94.31 80 LEU A C 1
ATOM 650 O O . LEU A 1 80 ? 4.732 -3.426 0.296 1.00 94.31 80 LEU A O 1
ATOM 654 N N . SER A 1 81 ? 2.523 -3.142 -0.038 1.00 94.19 81 SER A N 1
ATOM 655 C CA . SER A 1 81 ? 2.404 -4.135 -1.109 1.00 94.19 81 SER A CA 1
ATOM 656 C C . SER A 1 81 ? 3.207 -3.721 -2.341 1.00 94.19 81 SER A C 1
ATOM 658 O O . SER A 1 81 ? 4.004 -4.509 -2.846 1.00 94.19 81 SER A O 1
ATOM 660 N N . LEU A 1 82 ? 3.085 -2.457 -2.755 1.00 94.75 82 LEU A N 1
ATOM 661 C CA . LEU A 1 82 ? 3.869 -1.885 -3.850 1.00 94.75 82 LEU A CA 1
ATOM 662 C C . LEU A 1 82 ? 5.373 -1.923 -3.563 1.00 94.75 82 LEU A C 1
ATOM 664 O O . LEU A 1 82 ? 6.157 -2.337 -4.415 1.00 94.75 82 LEU A O 1
ATOM 668 N N . LEU A 1 83 ? 5.779 -1.547 -2.348 1.00 94.31 83 LEU A N 1
ATOM 669 C CA . LEU A 1 83 ? 7.184 -1.575 -1.949 1.00 94.31 83 LEU A CA 1
ATOM 670 C C . LEU A 1 83 ? 7.772 -2.993 -2.015 1.00 94.31 83 LEU A C 1
ATOM 672 O O . LEU A 1 83 ? 8.920 -3.171 -2.423 1.00 94.31 83 LEU A O 1
ATOM 676 N N . GLU A 1 84 ? 7.000 -4.009 -1.626 1.00 92.81 84 GLU A N 1
ATOM 677 C CA . GLU A 1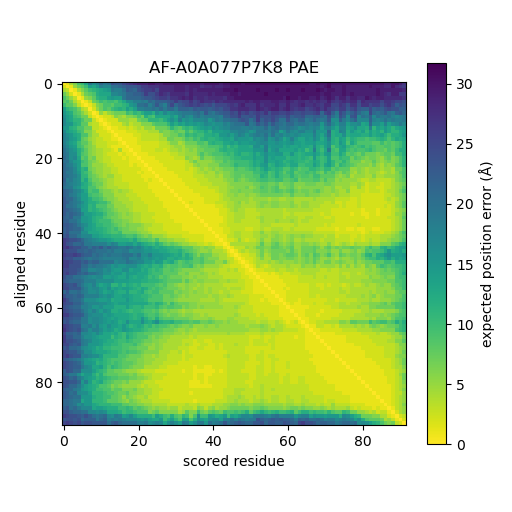 84 ? 7.434 -5.405 -1.694 1.00 92.81 84 GLU A CA 1
ATOM 678 C C . GLU A 1 84 ? 7.555 -5.909 -3.140 1.00 92.81 84 GLU A C 1
ATOM 680 O O . GLU A 1 84 ? 8.524 -6.605 -3.446 1.00 92.81 84 GLU A O 1
ATOM 685 N N . VAL A 1 85 ? 6.630 -5.536 -4.033 1.00 93.12 85 VAL A N 1
ATOM 686 C CA . VAL A 1 85 ? 6.721 -5.840 -5.476 1.00 93.12 85 VAL A CA 1
ATOM 687 C C . VAL A 1 85 ? 7.994 -5.235 -6.066 1.00 93.12 85 VAL A C 1
ATOM 689 O O . VAL A 1 85 ? 8.827 -5.958 -6.612 1.00 93.12 85 VAL A O 1
ATOM 692 N N . GLN A 1 86 ? 8.217 -3.940 -5.837 1.00 90.50 86 GLN A N 1
ATOM 693 C CA . GLN A 1 86 ? 9.414 -3.235 -6.301 1.00 90.50 86 GLN A CA 1
ATOM 694 C C . GLN A 1 86 ? 10.704 -3.864 -5.759 1.00 90.50 86 GLN A C 1
ATOM 696 O O . GLN A 1 86 ? 11.684 -4.026 -6.485 1.00 90.50 86 GLN A O 1
ATOM 701 N N . ARG A 1 87 ? 10.718 -4.276 -4.484 1.00 92.50 87 ARG A N 1
ATOM 702 C CA . ARG A 1 87 ? 11.868 -4.962 -3.879 1.00 92.50 87 ARG A CA 1
ATOM 703 C C . ARG A 1 87 ? 12.155 -6.310 -4.544 1.00 92.50 87 ARG A C 1
ATOM 705 O O . ARG A 1 87 ? 13.323 -6.667 -4.685 1.00 92.50 87 ARG A O 1
ATOM 712 N N . ARG A 1 88 ? 11.125 -7.081 -4.910 1.00 87.81 88 ARG A N 1
ATOM 713 C CA . ARG A 1 88 ? 11.295 -8.388 -5.569 1.00 87.81 88 ARG A CA 1
ATOM 714 C C . ARG A 1 88 ? 11.898 -8.236 -6.957 1.00 87.81 88 ARG A C 1
ATOM 716 O O . ARG A 1 88 ? 12.846 -8.948 -7.267 1.00 87.81 88 ARG A O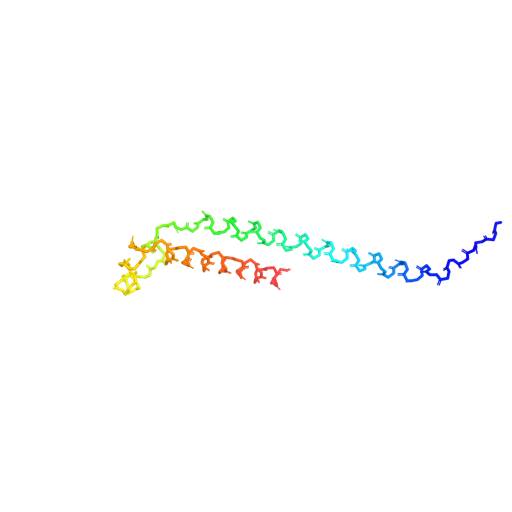 1
ATOM 723 N N . GLU A 1 89 ? 1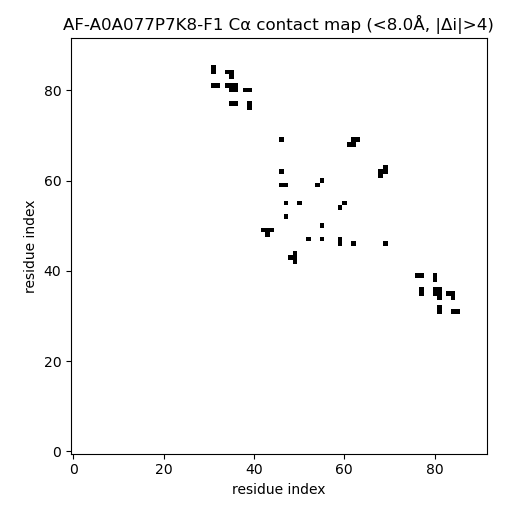1.430 -7.268 -7.732 1.00 77.81 89 GLU A N 1
ATOM 724 C CA . GLU A 1 89 ? 11.957 -7.006 -9.074 1.00 77.81 89 GLU A CA 1
ATOM 725 C C . GLU A 1 89 ? 13.425 -6.559 -9.067 1.00 77.81 89 GLU A C 1
ATOM 727 O O . GLU A 1 89 ? 14.186 -6.972 -9.931 1.00 77.81 89 GLU A O 1
ATOM 732 N N . ILE A 1 90 ? 13.874 -5.807 -8.053 1.00 66.56 90 ILE A N 1
ATOM 733 C CA . ILE A 1 90 ? 15.294 -5.422 -7.904 1.00 66.56 90 ILE A CA 1
ATOM 734 C C . ILE A 1 90 ? 16.215 -6.642 -7.680 1.00 66.56 90 ILE A C 1
ATOM 736 O O . ILE A 1 90 ? 17.421 -6.569 -7.922 1.00 66.56 90 ILE A O 1
ATOM 740 N N . HIS A 1 91 ? 15.674 -7.760 -7.193 1.00 55.28 91 HIS A N 1
ATOM 741 C CA . HIS A 1 91 ? 16.428 -8.975 -6.874 1.00 55.28 91 HIS A CA 1
ATOM 742 C C . HIS A 1 91 ? 16.250 -10.113 -7.892 1.00 55.28 91 HIS A C 1
ATOM 744 O O . HIS A 1 91 ? 16.714 -11.224 -7.618 1.00 55.28 91 HIS A O 1
ATOM 750 N N . THR A 1 92 ? 15.606 -9.850 -9.033 1.00 49.84 92 THR A N 1
ATOM 751 C CA . THR A 1 92 ? 15.414 -10.824 -10.123 1.00 49.84 92 THR A CA 1
ATOM 752 C C . THR A 1 92 ? 16.255 -10.438 -11.333 1.00 49.84 92 THR A C 1
ATOM 754 O O . THR A 1 92 ? 16.802 -11.363 -11.973 1.00 49.84 92 THR A O 1
#

Organism: NCBI:txid1398202

Foldseek 3Di:
DPPPPPPCVVVVVVVVVVVVVVVVVVVVVVVLLVQLVVQLVPDDLDPPRVDDPVVCVVCVVVCVPPPVVSVVVSVVSSVVSSVVSVVVVVVD